Protein AF-A0A7S2A7F2-F1 (afdb_monomer_lite)

InterPro domains:
  IPR001623 DnaJ domain [PF00226] (67-107)
  IPR001623 DnaJ domain [PR00625] (72-87)
  IPR001623 DnaJ domain [PR00625] (90-110)
  IPR001623 DnaJ domain [PS50076] (45-110)
  IPR001623 DnaJ domain [SM00271] (44-110)
  IPR001623 DnaJ domain [cd06257] (45-106)
  IPR036869 Chaperone J-domain superfamily [G3DSA:1.10.287.110] (12-109)
  IPR036869 Chaperone J-domain superfamily [SSF46565] (42-107)

Secondary structure (DSSP, 8-state):
-HHHHHHHHHHHHHHHHHHHHTT-S---S-BTTTBSTTSS-TT--HHHHTT--GGGGGS-HHHHHHHHHHHHHHHHHHH-TTT--S-HHHHHHHHHHHHHHHHHHHHHHT-

Foldseek 3Di:
DCVVVVVVVVVVVVVQVVCVVLPHPQDLDADPVCGGSVVDRDDDPLCVLLVHDPCLVVDDLVSNLVSLVVSLVVQCCDLVLVNDPDDSVVSVVSNVSSVVSSVVVCVVSVD

Radius of gyration: 22.14 Å; chains: 1; bounding box: 34×46×68 Å

Structure (mmCIF, N/CA/C/O backbone):
data_AF-A0A7S2A7F2-F1
#
_entry.id   AF-A0A7S2A7F2-F1
#
loop_
_atom_site.group_PDB
_atom_site.id
_atom_site.type_symbol
_atom_site.label_atom_id
_atom_site.label_alt_id
_atom_site.label_comp_id
_atom_site.label_asym_id
_atom_site.label_entity_id
_atom_site.label_seq_id
_atom_site.pdbx_PDB_ins_code
_atom_site.Cartn_x
_atom_site.Cartn_y
_atom_site.Cartn_z
_atom_site.occupancy
_atom_site.B_iso_or_equiv
_atom_site.auth_seq_id
_atom_site.auth_comp_id
_atom_site.auth_asym_id
_atom_site.auth_atom_id
_atom_site.pdbx_PDB_model_num
ATOM 1 N N . ALA A 1 1 ? 11.112 26.455 -53.329 1.00 58.31 1 ALA A N 1
ATOM 2 C CA . ALA A 1 1 ? 10.632 26.925 -52.006 1.00 58.31 1 ALA A CA 1
ATOM 3 C C . ALA A 1 1 ? 10.495 25.754 -51.018 1.00 58.31 1 ALA A C 1
ATOM 5 O O . ALA A 1 1 ? 9.781 25.842 -50.025 1.00 58.31 1 ALA A O 1
ATOM 6 N N . ASP A 1 2 ? 11.231 24.667 -51.263 1.00 64.25 2 ASP A N 1
ATOM 7 C CA . ASP A 1 2 ? 10.893 23.325 -50.779 1.00 64.25 2 ASP A CA 1
ATOM 8 C C . ASP A 1 2 ? 11.720 22.906 -49.561 1.00 64.25 2 ASP A C 1
ATOM 10 O O . ASP A 1 2 ? 11.291 22.076 -48.761 1.00 64.25 2 ASP A O 1
ATOM 14 N N . ASP A 1 3 ? 12.881 23.532 -49.367 1.00 73.75 3 ASP A N 1
ATOM 15 C CA . ASP A 1 3 ? 13.786 23.188 -48.270 1.00 73.75 3 ASP A CA 1
ATOM 16 C C . ASP A 1 3 ? 13.282 23.690 -46.921 1.00 73.75 3 ASP A C 1
ATOM 18 O O . ASP A 1 3 ? 13.403 22.978 -45.929 1.00 73.75 3 ASP A O 1
ATOM 22 N N . LYS A 1 4 ? 12.617 24.854 -46.880 1.00 78.19 4 LYS A N 1
ATOM 23 C CA . LYS A 1 4 ? 11.958 25.342 -45.657 1.00 78.19 4 LYS A CA 1
ATOM 24 C C . LYS A 1 4 ? 10.840 24.404 -45.198 1.00 78.19 4 LYS A C 1
ATOM 26 O O . LYS A 1 4 ? 10.737 24.139 -44.004 1.00 78.19 4 LYS A O 1
ATOM 31 N N . GLY A 1 5 ? 10.046 23.869 -46.128 1.00 80.00 5 GLY A N 1
ATOM 32 C CA . GLY A 1 5 ? 8.985 22.907 -45.813 1.00 80.00 5 GLY A CA 1
ATOM 33 C C . GLY A 1 5 ? 9.546 21.594 -45.265 1.00 80.00 5 GLY A C 1
ATOM 34 O O . GLY A 1 5 ? 9.091 21.106 -44.230 1.00 80.00 5 GLY A O 1
ATOM 35 N N . LYS A 1 6 ? 10.604 21.070 -45.896 1.00 84.81 6 LYS A N 1
ATOM 36 C CA . LYS A 1 6 ? 11.313 19.868 -45.426 1.00 84.81 6 LYS A CA 1
ATOM 37 C C . LYS A 1 6 ? 11.937 20.069 -44.046 1.00 84.81 6 LYS A C 1
ATOM 39 O O . LYS A 1 6 ? 11.810 19.190 -43.195 1.00 84.81 6 LYS A O 1
ATOM 44 N N . LEU A 1 7 ? 12.575 21.217 -43.806 1.00 83.69 7 LEU A N 1
ATOM 45 C CA . LEU A 1 7 ? 13.159 21.559 -42.505 1.00 83.69 7 LEU A CA 1
ATOM 46 C C . LEU A 1 7 ? 12.093 21.646 -41.416 1.00 83.69 7 LEU A C 1
ATOM 48 O O . LEU A 1 7 ? 12.281 21.097 -40.335 1.00 83.69 7 LEU A O 1
ATOM 52 N N . HIS A 1 8 ? 10.962 22.282 -41.713 1.00 85.12 8 HIS A N 1
ATOM 53 C CA . HIS A 1 8 ? 9.865 22.416 -40.763 1.00 85.12 8 HIS A CA 1
ATOM 54 C C . HIS A 1 8 ? 9.249 21.056 -40.410 1.00 85.12 8 HIS A C 1
ATOM 56 O O . HIS A 1 8 ? 9.033 20.751 -39.239 1.00 85.12 8 HIS A O 1
ATOM 62 N N . HIS A 1 9 ? 9.044 20.194 -41.407 1.00 85.44 9 HIS A N 1
ATOM 63 C CA . HIS A 1 9 ? 8.557 18.833 -41.190 1.00 85.44 9 HIS A CA 1
ATOM 64 C C . HIS A 1 9 ? 9.552 17.988 -40.376 1.00 85.44 9 HIS A C 1
ATOM 66 O O . HIS A 1 9 ? 9.162 17.264 -39.459 1.00 85.44 9 HIS A O 1
ATOM 72 N N . LYS A 1 10 ? 10.855 18.101 -40.672 1.00 90.62 10 LYS A N 1
ATOM 73 C CA . LYS A 1 10 ? 11.921 17.435 -39.908 1.00 90.62 10 LYS A CA 1
ATOM 74 C C . LYS A 1 10 ? 11.907 17.891 -38.448 1.00 90.62 10 LYS A C 1
ATOM 76 O O . LYS A 1 10 ? 11.928 17.039 -37.566 1.00 90.62 10 LYS A O 1
ATOM 81 N N . LEU A 1 11 ? 11.809 19.202 -38.212 1.00 87.88 11 LEU A N 1
ATOM 82 C CA . LEU A 1 11 ? 11.754 19.795 -36.877 1.00 87.88 11 LEU A CA 1
ATOM 83 C C . LEU A 1 11 ? 10.553 19.273 -36.080 1.00 87.88 11 LEU A C 1
ATOM 85 O O . LEU A 1 11 ? 10.724 18.803 -34.956 1.00 87.88 11 LEU A O 1
ATOM 89 N N . GLN A 1 12 ? 9.357 19.271 -36.674 1.00 86.25 12 GLN A N 1
ATOM 90 C CA . GLN A 1 12 ? 8.157 18.734 -36.024 1.00 86.25 12 GLN A CA 1
ATOM 91 C C . GLN A 1 12 ? 8.287 17.241 -35.706 1.00 86.25 12 GLN A C 1
ATOM 93 O O . GLN A 1 12 ? 7.948 16.818 -34.602 1.00 86.25 12 GLN A O 1
ATOM 98 N N . SER A 1 13 ? 8.844 16.448 -36.625 1.00 84.75 13 SER A N 1
ATOM 99 C CA . SER A 1 13 ? 9.090 15.023 -36.387 1.00 84.75 13 SER A CA 1
ATOM 100 C C . SER A 1 13 ? 10.079 14.794 -35.241 1.00 84.75 13 SER A C 1
ATOM 102 O O . SER A 1 13 ? 9.872 13.883 -34.442 1.00 84.75 13 SER A O 1
ATOM 104 N N . THR A 1 14 ? 11.139 15.601 -35.141 1.00 83.69 14 THR A N 1
ATOM 105 C CA . THR A 1 14 ? 12.119 15.495 -34.048 1.00 83.69 14 THR A CA 1
ATOM 106 C C . THR A 1 14 ? 11.549 15.950 -32.710 1.00 83.69 14 THR A C 1
ATOM 108 O O . THR A 1 14 ? 11.789 15.291 -31.703 1.00 83.69 14 THR A O 1
ATOM 111 N N . MET A 1 15 ? 10.743 17.017 -32.691 1.00 82.81 15 MET A N 1
ATOM 112 C CA . MET A 1 15 ? 10.053 17.470 -31.480 1.00 82.81 15 MET A CA 1
ATOM 113 C C . MET A 1 15 ? 9.081 16.404 -30.976 1.00 82.81 15 MET A C 1
ATOM 115 O O . MET A 1 15 ? 9.095 16.080 -29.796 1.00 82.81 15 MET A O 1
ATOM 119 N N . HIS A 1 16 ? 8.311 15.783 -31.873 1.00 76.44 16 HIS A N 1
ATOM 120 C CA . HIS A 1 16 ? 7.421 14.684 -31.512 1.00 76.44 16 HIS A CA 1
ATOM 121 C C . HIS A 1 16 ? 8.190 13.463 -30.985 1.00 76.44 16 HIS A C 1
ATOM 123 O O . HIS A 1 16 ? 7.809 12.885 -29.971 1.00 76.44 16 HIS A O 1
ATOM 129 N N . GLN A 1 17 ? 9.305 13.086 -31.621 1.00 75.12 17 GLN A N 1
ATOM 130 C CA . GLN A 1 17 ? 10.170 12.010 -31.121 1.00 75.12 17 GLN A CA 1
ATOM 131 C C . GLN A 1 17 ? 10.724 12.317 -29.726 1.00 75.12 17 GLN A C 1
ATOM 133 O O . GLN A 1 17 ? 10.758 11.428 -28.877 1.00 75.12 17 GLN A O 1
ATOM 138 N N . GLN A 1 18 ? 11.122 13.564 -29.473 1.00 72.12 18 GLN A N 1
ATOM 139 C CA . GLN A 1 18 ? 11.612 14.003 -28.171 1.00 72.12 18 GLN A CA 1
ATOM 140 C C . GLN A 1 18 ? 10.499 14.023 -27.115 1.00 72.12 18 GLN A C 1
ATOM 142 O O . GLN A 1 18 ? 10.718 13.552 -26.003 1.00 72.12 18 GLN A O 1
ATOM 147 N N . GLU A 1 19 ? 9.300 14.505 -27.451 1.00 67.56 19 GLU A N 1
ATOM 148 C CA . GLU A 1 19 ? 8.125 14.437 -26.576 1.00 67.56 19 GLU A CA 1
ATOM 149 C C . GLU A 1 19 ? 7.795 12.990 -26.213 1.00 67.56 19 GLU A C 1
ATOM 151 O O . GLU A 1 19 ? 7.634 12.682 -25.037 1.00 67.56 19 GLU A O 1
ATOM 156 N N . MET A 1 20 ? 7.764 12.084 -27.192 1.00 62.12 20 MET A N 1
ATOM 157 C CA . MET A 1 20 ? 7.505 10.658 -26.972 1.00 62.12 20 MET A CA 1
ATOM 158 C C . MET A 1 20 ? 8.592 9.997 -26.113 1.00 62.12 20 MET A C 1
ATOM 160 O O . MET A 1 20 ? 8.269 9.210 -25.224 1.00 62.12 20 MET A O 1
ATOM 164 N N . TRP A 1 21 ? 9.866 10.342 -26.329 1.00 64.75 21 TRP A N 1
ATOM 165 C CA . TRP A 1 21 ? 10.983 9.872 -25.500 1.00 64.75 21 TRP A CA 1
ATOM 166 C C . TRP A 1 21 ? 10.890 10.393 -24.056 1.00 64.75 21 TRP A C 1
ATOM 168 O O . TRP A 1 21 ? 11.163 9.652 -23.116 1.00 64.75 21 TRP A O 1
ATOM 178 N N . ASN A 1 22 ? 10.403 11.624 -23.878 1.00 61.78 22 ASN A N 1
ATOM 179 C CA . ASN A 1 22 ? 10.108 12.238 -22.581 1.00 61.78 22 ASN A CA 1
ATOM 180 C C . ASN A 1 22 ? 8.763 11.789 -21.965 1.00 61.78 22 ASN A C 1
ATOM 182 O O . ASN A 1 22 ? 8.342 12.357 -20.958 1.00 61.78 22 ASN A O 1
ATOM 186 N N . GLY A 1 23 ? 8.083 10.785 -22.534 1.00 54.22 23 GLY A N 1
ATOM 187 C CA . GLY A 1 23 ? 6.857 10.201 -21.969 1.00 54.22 23 GLY A CA 1
ATOM 188 C C . GLY A 1 23 ? 5.538 10.627 -22.626 1.00 54.22 23 GLY A C 1
ATOM 189 O O . GLY A 1 23 ? 4.481 10.192 -22.174 1.00 54.22 23 GLY A O 1
ATOM 190 N N . GLY A 1 24 ? 5.579 11.404 -23.708 1.00 63.31 24 GLY A N 1
ATOM 191 C CA . GLY A 1 24 ? 4.412 11.859 -24.468 1.00 63.31 24 GLY A CA 1
ATOM 192 C C . GLY A 1 24 ? 3.627 12.983 -23.782 1.00 63.31 24 GLY A C 1
ATOM 193 O O . GLY A 1 24 ? 4.059 13.562 -22.784 1.00 63.31 24 GLY A O 1
ATOM 194 N N . LYS A 1 25 ? 2.440 13.308 -24.319 1.00 58.72 25 LYS A N 1
ATOM 195 C CA . LYS A 1 25 ? 1.464 14.134 -23.588 1.00 58.72 25 LYS A CA 1
ATOM 196 C C . LYS A 1 25 ? 1.131 13.446 -22.264 1.00 58.72 25 LYS A C 1
ATOM 198 O O . LYS A 1 25 ? 1.102 12.219 -22.208 1.00 58.72 25 LYS A O 1
ATOM 203 N N . LYS A 1 26 ? 0.888 14.244 -21.213 1.00 50.50 26 LYS A N 1
ATOM 204 C CA . LYS A 1 26 ? 0.444 13.776 -19.888 1.00 50.50 26 LYS A CA 1
ATOM 205 C C . LYS A 1 26 ? -0.942 13.146 -19.983 1.00 50.50 26 LYS A C 1
ATOM 207 O O . LYS A 1 26 ? -1.945 13.700 -19.544 1.00 50.50 26 LYS A O 1
ATOM 212 N N . ASP A 1 27 ? -0.970 11.957 -20.543 1.00 52.12 27 ASP A N 1
ATOM 213 C CA . ASP A 1 27 ? -2.134 11.120 -20.619 1.00 52.12 27 ASP A CA 1
ATOM 214 C C . ASP A 1 27 ? -1.956 10.108 -19.493 1.00 52.12 27 ASP A C 1
ATOM 216 O O . ASP A 1 27 ? -0.970 9.376 -19.432 1.00 52.12 27 ASP A O 1
ATOM 220 N N . HIS A 1 28 ? -2.919 10.033 -18.578 1.00 53.88 28 HIS A N 1
ATOM 221 C CA . HIS A 1 28 ? -2.932 9.063 -17.476 1.00 53.88 28 HIS A CA 1
ATOM 222 C C . HIS A 1 28 ? -3.060 7.594 -17.943 1.00 53.88 28 HIS A C 1
ATOM 224 O O . HIS A 1 28 ? -3.383 6.702 -17.155 1.00 53.88 28 HIS A O 1
ATOM 230 N N . ARG A 1 29 ? -2.864 7.333 -19.238 1.00 52.97 29 ARG A N 1
ATOM 231 C CA . ARG A 1 29 ? -2.992 6.029 -19.875 1.00 52.97 29 ARG A CA 1
ATOM 232 C C . ARG A 1 29 ? -1.665 5.288 -19.769 1.00 52.97 29 ARG A C 1
ATOM 234 O O . ARG A 1 29 ? -0.596 5.844 -19.985 1.00 52.97 29 ARG A O 1
ATOM 241 N N . PHE A 1 30 ? -1.762 4.013 -19.420 1.00 53.84 30 PHE A N 1
ATOM 242 C CA . PHE A 1 30 ? -0.626 3.106 -19.360 1.00 53.84 30 PHE A CA 1
ATOM 243 C C . PHE A 1 30 ? 0.039 2.969 -20.739 1.00 53.84 30 PHE A C 1
ATOM 245 O O . PHE A 1 30 ? -0.647 2.683 -21.720 1.00 53.84 30 PHE A O 1
ATOM 252 N N . ASN A 1 31 ? 1.362 3.129 -20.797 1.00 60.47 31 ASN A N 1
ATOM 253 C CA . ASN A 1 31 ? 2.187 2.822 -21.964 1.00 60.47 31 ASN A CA 1
ATOM 254 C C . ASN A 1 31 ? 2.992 1.535 -21.694 1.00 60.47 31 ASN A C 1
ATOM 256 O O . ASN A 1 31 ? 3.606 1.397 -20.637 1.00 60.47 31 ASN A O 1
A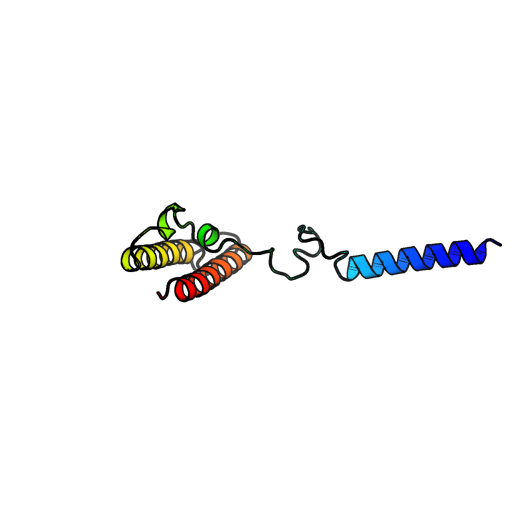TOM 260 N N . GLU A 1 32 ? 3.007 0.585 -22.632 1.00 47.53 32 GLU A N 1
ATOM 261 C CA . GLU A 1 32 ? 3.711 -0.700 -22.471 1.00 47.53 32 GLU A CA 1
ATOM 262 C C . GLU A 1 32 ? 5.242 -0.558 -22.401 1.00 47.53 32 GLU A C 1
ATOM 264 O O . GLU A 1 32 ? 5.905 -1.354 -21.732 1.00 47.53 32 GLU A O 1
ATOM 269 N N . ASN A 1 33 ? 5.805 0.470 -23.039 1.00 49.28 33 ASN A N 1
ATOM 270 C CA . ASN A 1 33 ? 7.246 0.694 -23.155 1.00 49.28 33 ASN A CA 1
ATOM 271 C C . ASN A 1 33 ? 7.810 1.555 -22.015 1.00 49.28 33 ASN A C 1
ATOM 273 O O . ASN A 1 33 ? 8.955 1.355 -21.613 1.00 49.28 33 ASN A O 1
ATOM 277 N N . THR A 1 34 ? 7.031 2.508 -21.497 1.00 52.84 34 THR A N 1
ATOM 278 C CA . THR A 1 34 ? 7.475 3.480 -20.475 1.00 52.84 34 THR A CA 1
ATOM 279 C C . THR A 1 34 ? 6.728 3.357 -19.143 1.00 52.84 34 THR A C 1
ATOM 281 O O . THR A 1 34 ? 7.147 3.942 -18.146 1.00 52.84 34 THR A O 1
ATOM 284 N N . GLY A 1 35 ? 5.666 2.549 -19.071 1.00 58.00 35 GLY A N 1
ATOM 285 C CA . GLY A 1 35 ? 4.816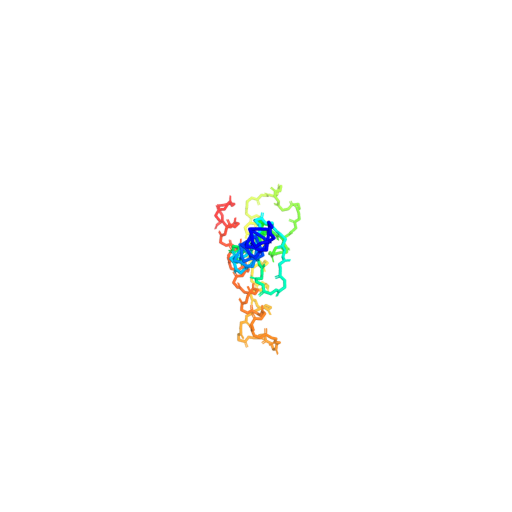 2.424 -17.888 1.00 58.00 35 GLY A CA 1
ATOM 286 C C . GLY A 1 35 ? 3.853 3.604 -17.728 1.00 58.00 35 GLY A C 1
ATOM 287 O O . GLY A 1 35 ? 3.392 4.191 -18.702 1.00 58.00 35 GLY A O 1
ATOM 288 N N . TYR A 1 36 ? 3.504 3.937 -16.483 1.00 59.12 36 TYR A N 1
ATOM 289 C CA . TYR A 1 36 ? 2.838 5.210 -16.189 1.00 59.12 36 TYR A CA 1
ATOM 290 C C . TYR A 1 36 ? 3.903 6.322 -16.161 1.00 59.12 36 TYR A C 1
ATOM 292 O O . TYR A 1 36 ? 4.942 6.088 -15.543 1.00 59.12 36 TYR A O 1
ATOM 300 N N . PRO A 1 37 ? 3.664 7.508 -16.757 1.00 50.84 37 PRO A N 1
ATOM 301 C CA . PRO A 1 37 ? 4.651 8.595 -16.835 1.00 50.84 37 PRO A CA 1
ATOM 302 C C . PRO A 1 37 ? 5.236 9.020 -15.477 1.00 50.84 37 PRO A C 1
ATOM 304 O O . PRO A 1 37 ? 6.425 9.297 -15.380 1.00 50.84 37 PRO A O 1
ATOM 307 N N . ASP A 1 38 ? 4.432 8.978 -14.410 1.00 53.59 38 ASP A N 1
ATOM 308 C CA . ASP A 1 38 ? 4.858 9.305 -13.038 1.00 53.59 38 ASP A CA 1
ATOM 309 C C . ASP A 1 38 ? 5.356 8.075 -12.247 1.00 53.59 38 ASP A C 1
ATOM 311 O O . ASP A 1 38 ? 5.516 8.114 -11.027 1.00 53.59 38 ASP A O 1
ATOM 315 N N . GLY A 1 39 ? 5.517 6.918 -12.899 1.00 52.47 39 GLY A N 1
ATOM 316 C CA . GLY A 1 39 ? 5.831 5.634 -12.258 1.00 52.47 39 GLY A CA 1
ATOM 317 C C . GLY A 1 39 ? 4.704 5.057 -11.384 1.00 52.47 39 GLY A C 1
ATOM 318 O O . GLY A 1 39 ? 4.758 3.879 -11.014 1.00 52.47 39 GLY A O 1
ATOM 319 N N . MET A 1 40 ? 3.660 5.840 -11.091 1.00 53.19 40 MET A N 1
ATOM 320 C CA . MET A 1 40 ? 2.525 5.475 -10.248 1.00 53.19 40 MET A CA 1
ATOM 321 C C . MET A 1 40 ? 1.203 5.732 -10.993 1.00 53.19 40 MET A C 1
ATOM 323 O O . MET A 1 40 ? 0.998 6.829 -11.508 1.00 53.19 40 MET A O 1
ATOM 327 N N . PRO A 1 41 ? 0.297 4.742 -11.102 1.00 54.16 41 PRO A N 1
ATOM 328 C CA . PRO A 1 41 ? -1.008 4.968 -11.713 1.00 54.16 41 PRO A CA 1
ATOM 329 C C . PRO A 1 41 ? -1.834 5.996 -10.922 1.00 54.16 41 PRO A C 1
ATOM 331 O O . PRO A 1 41 ? -1.686 6.070 -9.698 1.00 54.16 41 PRO A O 1
ATOM 334 N N . PRO A 1 42 ? -2.734 6.737 -11.593 1.00 54.84 42 PRO A N 1
ATOM 335 C CA . PRO A 1 42 ? -3.537 7.786 -10.973 1.00 54.84 42 PRO A CA 1
ATOM 336 C C . PRO A 1 42 ? -4.390 7.177 -9.860 1.00 54.84 42 PRO A C 1
ATOM 338 O O . PRO A 1 42 ? -5.130 6.232 -10.120 1.00 54.84 42 PRO A O 1
ATOM 341 N N . GLN A 1 43 ? -4.223 7.689 -8.635 1.00 62.28 43 GLN A N 1
ATOM 342 C CA . GLN A 1 43 ? -5.002 7.365 -7.431 1.00 62.28 43 GLN A CA 1
ATOM 343 C C . GLN A 1 43 ? -5.407 5.888 -7.340 1.00 62.28 43 GLN A C 1
ATOM 345 O O . GLN A 1 43 ? -6.547 5.500 -7.598 1.00 62.28 43 GLN A O 1
ATOM 350 N N . ARG A 1 44 ? -4.454 5.028 -6.966 1.00 65.31 44 ARG A N 1
ATOM 351 C CA . ARG A 1 44 ? -4.806 3.649 -6.631 1.00 65.31 44 ARG A CA 1
ATOM 352 C C . ARG A 1 44 ? -5.761 3.648 -5.446 1.00 65.31 44 ARG A C 1
ATOM 354 O O . ARG A 1 44 ? -5.453 4.180 -4.388 1.00 65.31 44 ARG A O 1
ATOM 361 N N . ASP A 1 45 ? -6.886 2.979 -5.626 1.00 83.75 45 ASP A N 1
ATOM 362 C CA . ASP A 1 45 ? -7.808 2.672 -4.545 1.00 83.75 45 ASP A CA 1
ATOM 363 C C . ASP A 1 45 ? -7.116 1.712 -3.556 1.00 83.75 45 ASP A C 1
ATOM 365 O O . ASP A 1 45 ? -6.996 0.502 -3.791 1.00 83.75 45 ASP A O 1
ATOM 369 N N . HIS A 1 46 ? -6.576 2.275 -2.471 1.00 87.88 46 HIS A N 1
ATOM 370 C CA . HIS A 1 46 ? -5.841 1.537 -1.443 1.00 87.88 46 HIS A CA 1
ATOM 371 C C . HIS A 1 46 ? -6.721 0.479 -0.765 1.00 87.88 46 HIS A C 1
ATOM 373 O O . HIS A 1 46 ? -6.219 -0.587 -0.391 1.00 87.88 46 HIS A O 1
ATOM 379 N N . ALA A 1 47 ? -8.035 0.718 -0.680 1.00 88.19 47 ALA A N 1
ATOM 380 C CA . ALA A 1 47 ? -8.980 -0.245 -0.134 1.00 88.19 47 ALA A CA 1
ATOM 381 C C . ALA A 1 47 ? -9.100 -1.463 -1.059 1.00 88.19 47 ALA A C 1
ATOM 383 O O . ALA A 1 47 ? -9.015 -2.602 -0.589 1.00 88.19 47 ALA A O 1
ATOM 384 N N . LYS A 1 48 ? -9.149 -1.253 -2.382 1.00 88.62 48 LYS A N 1
ATOM 385 C CA . LYS A 1 48 ? -9.072 -2.346 -3.369 1.00 88.62 48 LYS A CA 1
ATOM 386 C C . LYS A 1 48 ? -7.746 -3.107 -3.312 1.00 88.62 48 LYS A C 1
ATOM 388 O O . LYS A 1 48 ? -7.755 -4.333 -3.432 1.0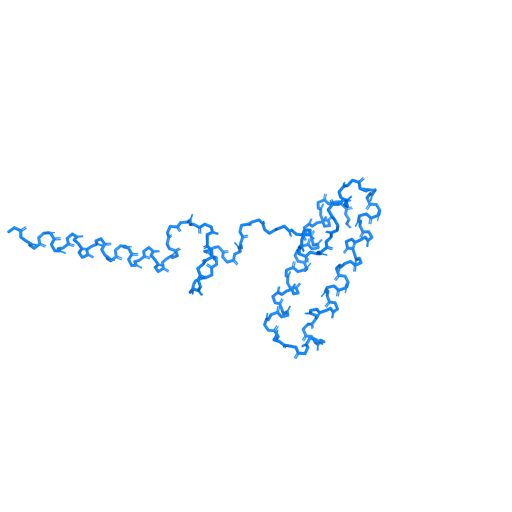0 88.62 48 LYS A O 1
ATOM 393 N N . ILE A 1 49 ? -6.606 -2.433 -3.111 1.00 89.38 49 ILE A N 1
ATOM 394 C CA . ILE A 1 49 ? -5.299 -3.112 -2.955 1.00 89.38 49 ILE A CA 1
ATOM 395 C C . ILE A 1 49 ? -5.327 -4.068 -1.762 1.00 89.38 49 ILE A C 1
ATOM 397 O O . ILE A 1 49 ? -4.868 -5.210 -1.876 1.00 89.38 49 ILE A O 1
ATOM 401 N N . LEU A 1 50 ? -5.872 -3.602 -0.638 1.00 91.94 50 LEU A N 1
ATOM 402 C CA . LEU A 1 50 ? -6.017 -4.386 0.584 1.00 91.94 50 LEU A CA 1
ATOM 403 C C . LEU A 1 50 ? -7.209 -5.345 0.556 1.00 91.94 50 LEU A C 1
ATOM 405 O O . LEU A 1 50 ? -7.407 -6.070 1.526 1.00 91.94 50 LEU A O 1
ATOM 409 N N . GLN A 1 51 ? -7.958 -5.400 -0.550 1.00 91.44 51 GLN A N 1
ATOM 410 C CA . GLN A 1 51 ? -9.136 -6.257 -0.708 1.00 91.44 51 GLN A CA 1
ATOM 411 C C . GLN A 1 51 ? -10.136 -6.049 0.440 1.00 91.44 51 GLN A C 1
ATOM 413 O O . GLN A 1 51 ? -10.693 -7.006 0.981 1.00 91.44 51 GLN A O 1
ATOM 418 N N . LEU A 1 52 ? -10.305 -4.791 0.857 1.00 90.69 52 LEU A N 1
ATOM 419 C CA . LEU A 1 52 ? -11.235 -4.423 1.914 1.00 90.69 52 LEU A CA 1
ATOM 420 C C . LEU A 1 52 ? -12.675 -4.413 1.377 1.00 90.69 52 LEU A C 1
ATOM 422 O O . LEU A 1 52 ? -12.888 -4.095 0.204 1.00 90.69 52 LEU A O 1
ATOM 426 N N . PRO A 1 53 ? -13.663 -4.763 2.217 1.00 89.06 53 PRO A N 1
ATOM 427 C CA . PRO A 1 53 ? -15.073 -4.613 1.874 1.00 89.06 53 PRO A CA 1
ATOM 428 C C . PRO A 1 53 ? -15.451 -3.149 1.617 1.00 89.06 53 PRO A C 1
ATOM 430 O O . PRO A 1 53 ? -14.903 -2.248 2.251 1.00 89.06 53 PRO A O 1
ATOM 433 N N . ILE A 1 54 ? -16.410 -2.921 0.717 1.00 80.75 54 ILE A N 1
ATOM 434 C CA . ILE A 1 54 ? -16.896 -1.575 0.362 1.00 80.75 54 ILE A CA 1
ATOM 435 C C . ILE A 1 54 ? -17.663 -0.948 1.538 1.00 80.75 54 ILE A C 1
ATOM 437 O O . ILE A 1 54 ? -17.526 0.237 1.810 1.00 80.75 54 ILE A O 1
ATOM 441 N N . ASP A 1 55 ? -18.409 -1.758 2.290 1.00 86.38 55 ASP A N 1
ATOM 442 C CA . ASP A 1 55 ? -19.213 -1.340 3.445 1.00 86.38 55 ASP A CA 1
ATOM 443 C C . ASP A 1 55 ? -18.373 -1.029 4.695 1.00 86.38 55 ASP A C 1
ATOM 445 O O . ASP A 1 55 ? -18.908 -0.689 5.752 1.00 86.38 55 ASP A O 1
ATOM 449 N N . LEU A 1 56 ? -17.045 -1.172 4.617 1.00 85.81 56 LEU A N 1
ATOM 450 C CA . LEU A 1 56 ? -16.184 -1.017 5.780 1.00 85.81 56 LEU A CA 1
ATOM 451 C C . LEU A 1 56 ? -16.147 0.435 6.266 1.00 85.81 56 LEU A C 1
ATOM 453 O O . LEU A 1 56 ? -15.996 0.642 7.465 1.00 85.81 56 LEU A O 1
ATOM 457 N N . GLU A 1 57 ? -16.340 1.421 5.385 1.00 81.31 57 GLU A N 1
ATOM 458 C CA . GLU A 1 57 ? -16.355 2.856 5.712 1.00 81.31 57 GLU A CA 1
ATOM 459 C C . GLU A 1 57 ? -17.488 3.276 6.655 1.00 81.31 57 GLU A C 1
ATOM 461 O O . GLU A 1 57 ? -17.348 4.262 7.372 1.00 81.31 57 GLU A O 1
ATOM 466 N N . GLU A 1 58 ? -18.565 2.505 6.752 1.00 85.88 58 GLU A N 1
ATOM 467 C CA . GLU A 1 58 ? -19.695 2.814 7.640 1.00 85.88 58 GLU A CA 1
ATOM 468 C C . GLU A 1 58 ? -19.554 2.150 9.019 1.00 85.88 58 GLU A C 1
ATOM 470 O O . GLU A 1 58 ? -20.303 2.436 9.952 1.00 85.88 58 GLU A O 1
ATOM 475 N N . ARG A 1 59 ? -18.572 1.254 9.185 1.00 89.88 59 ARG A N 1
ATOM 476 C CA . ARG A 1 59 ? -18.361 0.503 10.430 1.00 89.88 59 ARG A CA 1
ATOM 477 C C . ARG A 1 59 ? -17.680 1.343 11.515 1.00 89.88 59 ARG A C 1
ATOM 479 O O . ARG A 1 59 ? -17.0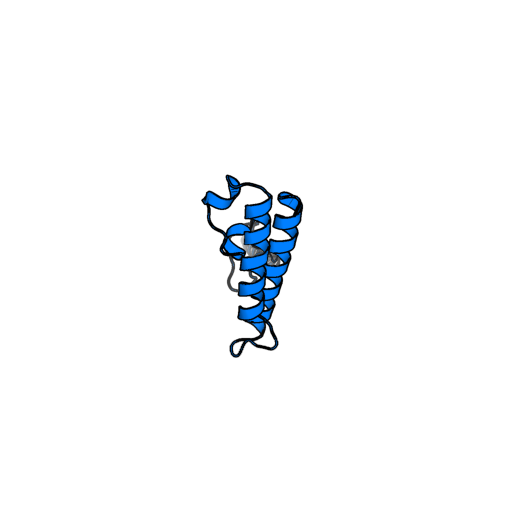31 2.360 11.262 1.00 89.88 59 ARG A O 1
ATOM 486 N N . GLU A 1 60 ? -17.761 0.861 12.751 1.00 94.00 60 GLU A N 1
ATOM 487 C CA . GLU A 1 60 ? -17.036 1.444 13.879 1.00 94.00 60 GLU A CA 1
ATOM 488 C C . GLU A 1 60 ? -15.510 1.379 13.659 1.00 94.00 60 GLU A C 1
ATOM 490 O O . GLU A 1 60 ? -14.983 0.420 13.081 1.00 94.00 60 GLU A O 1
ATOM 495 N N . LYS A 1 61 ? -14.779 2.385 14.157 1.00 92.44 61 LYS A N 1
ATOM 496 C CA . LYS A 1 61 ? -13.317 2.505 14.018 1.00 92.44 61 LYS A CA 1
ATOM 497 C C . LYS A 1 61 ? -12.575 1.228 14.427 1.00 92.44 61 LYS A C 1
ATOM 499 O O . LYS A 1 61 ? -11.714 0.751 13.691 1.00 92.44 61 LYS A O 1
ATOM 504 N N . ASN A 1 62 ? -12.941 0.639 15.564 1.00 92.62 62 ASN A N 1
ATOM 505 C CA . ASN A 1 62 ? -12.307 -0.580 16.072 1.00 92.62 62 ASN A CA 1
ATOM 506 C C . ASN A 1 62 ? -12.426 -1.749 15.081 1.00 92.62 62 ASN A C 1
ATOM 508 O O . ASN A 1 62 ? -11.448 -2.455 14.813 1.00 92.62 62 ASN A O 1
ATOM 512 N N . VAL A 1 63 ? -13.606 -1.909 14.477 1.00 93.69 63 VAL A N 1
ATOM 513 C CA . VAL A 1 63 ? -13.887 -2.947 13.477 1.00 93.69 63 VAL A CA 1
ATOM 514 C C . VAL A 1 63 ? -13.086 -2.693 12.198 1.00 93.69 63 VAL A C 1
ATOM 516 O O . VAL A 1 63 ? -12.432 -3.613 11.698 1.00 93.69 63 VAL A O 1
ATOM 519 N N . LYS A 1 64 ? -13.057 -1.448 11.705 1.00 93.56 64 LYS A N 1
ATOM 520 C CA . LYS A 1 64 ? -12.262 -1.040 10.531 1.00 93.56 64 LYS A CA 1
ATOM 521 C C . LYS A 1 64 ? -10.778 -1.349 10.706 1.00 93.56 64 LYS A C 1
ATOM 523 O O . LYS A 1 64 ? -10.181 -2.028 9.868 1.00 93.56 64 LYS A O 1
ATOM 528 N N . CYS A 1 65 ? -10.188 -0.925 11.825 1.00 94.25 65 CYS A N 1
ATOM 529 C CA . CYS A 1 65 ? -8.774 -1.156 12.113 1.00 94.25 65 CYS A CA 1
ATOM 530 C C . CYS A 1 65 ? -8.450 -2.653 12.252 1.00 94.25 65 CYS A C 1
ATOM 532 O O . CYS A 1 65 ? -7.397 -3.114 11.796 1.00 94.25 65 CYS A O 1
ATOM 534 N N . ALA A 1 66 ? -9.349 -3.444 12.848 1.00 94.94 66 ALA A N 1
ATOM 535 C CA . ALA A 1 66 ? -9.185 -4.893 12.943 1.00 94.94 66 ALA A CA 1
ATOM 536 C C . ALA A 1 66 ? -9.175 -5.557 11.555 1.00 94.94 66 ALA A C 1
ATOM 538 O O . ALA A 1 66 ? -8.301 -6.386 11.272 1.00 94.94 66 ALA A O 1
ATOM 539 N N . TRP A 1 67 ? -10.089 -5.157 10.667 1.00 95.12 67 TRP A N 1
ATOM 540 C CA . TRP A 1 67 ? -10.141 -5.633 9.283 1.00 95.12 67 TRP A CA 1
ATOM 541 C C . TRP A 1 67 ? -8.909 -5.237 8.476 1.00 95.12 67 TRP A C 1
ATOM 543 O O . TRP A 1 67 ? -8.313 -6.102 7.829 1.00 95.12 67 TRP A O 1
ATOM 553 N N . LEU A 1 68 ? -8.472 -3.980 8.586 1.00 95.12 68 LEU A N 1
ATOM 554 C CA . LEU A 1 68 ? -7.248 -3.481 7.961 1.00 95.12 68 LEU A CA 1
ATOM 555 C C . LEU A 1 68 ? -6.041 -4.356 8.331 1.00 95.12 68 LEU A C 1
ATOM 557 O O . LEU A 1 68 ? -5.336 -4.873 7.461 1.00 95.12 68 LEU A O 1
ATOM 561 N N . ARG A 1 69 ? -5.837 -4.598 9.633 1.00 95.12 69 ARG A N 1
ATOM 562 C CA . ARG A 1 69 ? -4.738 -5.440 10.143 1.00 95.12 69 ARG A CA 1
ATOM 563 C C . ARG A 1 69 ? -4.862 -6.889 9.678 1.00 95.12 69 ARG A C 1
ATOM 565 O O . ARG A 1 69 ? -3.845 -7.521 9.380 1.00 95.12 69 ARG A O 1
ATOM 572 N N . LYS A 1 70 ? -6.082 -7.429 9.630 1.00 95.81 70 LYS A N 1
ATOM 573 C CA . LYS A 1 70 ? -6.353 -8.803 9.185 1.00 95.81 70 LYS A CA 1
ATOM 574 C C . LYS A 1 70 ? -6.004 -8.982 7.709 1.00 95.81 70 LYS A C 1
ATOM 576 O O . LYS A 1 70 ? -5.228 -9.883 7.389 1.00 95.81 70 LYS A O 1
ATOM 581 N N . GLN A 1 71 ? -6.509 -8.117 6.831 1.00 96.19 71 GLN A N 1
ATOM 582 C CA . GLN A 1 71 ? -6.234 -8.206 5.395 1.00 96.19 71 GLN A CA 1
ATOM 583 C C . GLN A 1 71 ? -4.763 -7.966 5.070 1.00 96.19 71 GLN A C 1
ATOM 585 O O . GLN A 1 71 ? -4.164 -8.737 4.319 1.00 96.19 71 GLN A O 1
ATOM 590 N N . PHE A 1 72 ? -4.140 -6.980 5.719 1.00 96.38 72 PHE A N 1
ATOM 591 C CA . PHE A 1 72 ? -2.708 -6.737 5.576 1.00 96.38 72 PHE A CA 1
ATOM 592 C C . PHE A 1 72 ? -1.880 -7.996 5.879 1.00 96.38 72 PHE A C 1
ATOM 594 O O . PHE A 1 72 ? -1.049 -8.404 5.066 1.00 96.38 72 PHE A O 1
ATOM 601 N N . LYS A 1 73 ? -2.148 -8.675 7.004 1.00 96.12 73 LYS A N 1
ATOM 602 C CA . LYS A 1 73 ? -1.456 -9.924 7.372 1.00 96.12 73 LYS A CA 1
ATOM 603 C C . LYS A 1 73 ? -1.633 -11.025 6.321 1.00 96.12 73 LYS A C 1
ATOM 605 O O . LYS A 1 73 ? -0.667 -11.724 6.006 1.00 96.12 73 LYS A O 1
ATOM 610 N N . LEU A 1 74 ? -2.841 -11.185 5.775 1.00 95.94 74 LEU A N 1
ATOM 611 C CA . LEU A 1 74 ? -3.129 -12.186 4.742 1.00 95.94 74 LEU A CA 1
ATOM 612 C C . LEU A 1 74 ? -2.340 -11.912 3.456 1.00 95.94 74 LEU A C 1
ATOM 614 O O . LEU A 1 74 ? -1.692 -12.815 2.919 1.00 95.94 74 LEU A O 1
ATOM 618 N N . LEU A 1 75 ? -2.346 -10.664 2.989 1.00 94.75 75 LEU A N 1
ATOM 619 C CA . LEU A 1 75 ? -1.674 -10.268 1.753 1.00 94.75 75 LEU A CA 1
ATOM 620 C C . LEU A 1 75 ? -0.151 -10.281 1.887 1.00 94.75 75 LEU A C 1
ATOM 622 O O . LEU A 1 75 ? 0.528 -10.762 0.979 1.00 94.75 75 LEU A O 1
ATOM 626 N N . VAL A 1 76 ? 0.389 -9.854 3.031 1.00 94.56 76 VAL A N 1
ATOM 627 C CA . VAL A 1 76 ? 1.818 -9.989 3.341 1.00 94.56 76 VAL A CA 1
ATOM 628 C C . VAL A 1 76 ? 2.231 -11.450 3.293 1.00 94.56 76 VAL A C 1
ATOM 630 O O . VAL A 1 76 ? 3.190 -11.774 2.604 1.00 94.56 76 VAL A O 1
ATOM 633 N N . LYS A 1 77 ? 1.495 -12.358 3.943 1.00 93.75 77 LYS A N 1
ATOM 634 C CA . LYS A 1 77 ? 1.811 -13.795 3.906 1.00 93.75 77 LYS A CA 1
ATOM 635 C C . LYS A 1 77 ? 1.770 -14.353 2.479 1.00 93.75 77 LYS A C 1
ATOM 637 O O . LYS A 1 77 ? 2.599 -15.195 2.140 1.00 93.75 77 LYS A O 1
ATOM 642 N N . LYS A 1 78 ? 0.832 -13.879 1.651 1.00 91.19 78 LYS A N 1
ATOM 643 C CA . LYS A 1 78 ? 0.666 -1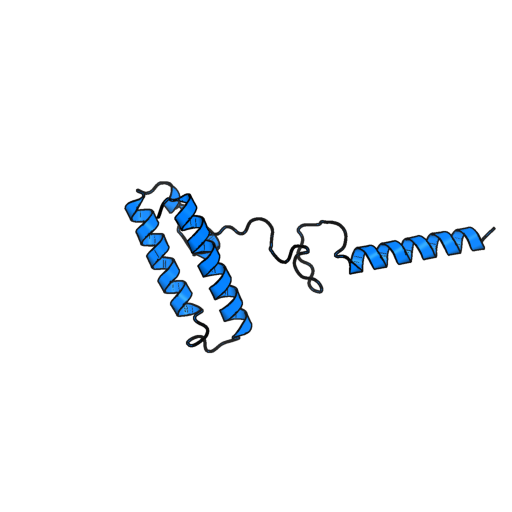4.303 0.253 1.00 91.19 78 LYS A CA 1
ATOM 644 C C . LYS A 1 78 ? 1.792 -13.816 -0.658 1.00 91.19 78 LYS A C 1
ATOM 646 O O . LYS A 1 78 ? 2.224 -14.577 -1.515 1.00 91.19 78 LYS A O 1
ATOM 651 N N . TYR A 1 79 ? 2.248 -12.577 -0.493 1.00 90.38 79 TYR A N 1
ATOM 652 C CA . TYR A 1 79 ? 3.244 -11.945 -1.369 1.00 90.38 79 TYR A CA 1
ATOM 653 C C . TYR A 1 79 ? 4.624 -11.781 -0.723 1.00 90.38 79 TYR A C 1
ATOM 655 O O . TYR A 1 79 ? 5.474 -11.088 -1.276 1.00 90.38 79 TYR A O 1
ATOM 663 N N . HIS A 1 80 ? 4.868 -12.415 0.428 1.00 89.81 80 HIS A N 1
ATOM 664 C CA . HIS A 1 80 ? 6.149 -12.327 1.118 1.00 89.81 80 HIS A CA 1
ATOM 665 C C . HIS A 1 80 ? 7.279 -12.820 0.197 1.00 89.81 80 HIS A C 1
ATOM 667 O O . HIS A 1 80 ? 7.177 -13.941 -0.313 1.00 89.81 80 HIS A O 1
ATOM 673 N N . PRO A 1 81 ? 8.363 -12.044 -0.001 1.00 84.75 81 PRO A N 1
ATOM 674 C CA . PRO A 1 81 ? 9.411 -12.377 -0.969 1.00 84.75 81 PRO A CA 1
ATOM 675 C C . PRO A 1 81 ? 10.092 -13.723 -0.682 1.00 84.75 81 PRO A C 1
ATOM 677 O O . PRO A 1 81 ? 10.475 -14.416 -1.617 1.00 84.75 81 PRO A O 1
ATOM 680 N N . ASP A 1 82 ? 10.184 -14.106 0.595 1.00 87.81 82 ASP A N 1
ATOM 681 C CA . ASP A 1 82 ? 10.735 -15.398 1.033 1.00 87.81 82 ASP A CA 1
ATOM 682 C C . ASP A 1 82 ? 9.811 -16.595 0.724 1.00 87.81 82 ASP A C 1
ATOM 684 O O . ASP A 1 82 ? 10.260 -17.649 0.290 1.00 87.81 82 ASP A O 1
ATOM 688 N N . LYS A 1 83 ? 8.491 -16.436 0.898 1.00 86.81 83 LYS A N 1
ATOM 689 C CA . LYS A 1 83 ? 7.528 -17.552 0.807 1.00 86.81 83 LYS A CA 1
ATOM 690 C C . LYS A 1 83 ? 6.902 -17.699 -0.577 1.00 86.81 83 LYS A C 1
ATOM 692 O O . LYS A 1 83 ? 6.303 -18.733 -0.882 1.00 86.81 83 LYS A O 1
ATOM 697 N N . TYR A 1 84 ? 6.986 -16.666 -1.411 1.00 87.38 84 TYR A N 1
ATOM 698 C CA . TYR A 1 84 ? 6.357 -16.660 -2.722 1.00 87.38 84 TYR A CA 1
ATOM 699 C C . TYR A 1 84 ? 7.178 -17.458 -3.737 1.00 87.38 84 TYR A C 1
ATOM 701 O O . TYR A 1 84 ? 8.250 -17.039 -4.165 1.00 87.38 84 TYR A O 1
ATOM 709 N N . LYS A 1 85 ? 6.632 -18.596 -4.176 1.00 83.75 85 LYS A N 1
ATOM 710 C CA . LYS A 1 85 ? 7.289 -19.513 -5.124 1.00 83.75 85 LYS A CA 1
ATOM 711 C C . LYS A 1 85 ? 7.233 -19.063 -6.595 1.00 83.75 85 LYS A C 1
ATOM 713 O O . LYS A 1 85 ? 7.824 -19.711 -7.448 1.00 83.75 85 LYS A O 1
ATOM 718 N N . GLY A 1 86 ? 6.491 -17.998 -6.908 1.00 83.00 86 GLY A N 1
ATOM 719 C CA . GLY A 1 86 ? 6.331 -17.488 -8.273 1.00 83.00 86 GLY A CA 1
ATOM 720 C C . GLY A 1 86 ? 7.354 -16.410 -8.648 1.00 83.00 86 GLY A C 1
ATOM 721 O O . GLY A 1 86 ? 8.460 -16.338 -8.118 1.00 83.00 86 GLY A O 1
ATOM 722 N N . ASN A 1 87 ? 6.963 -15.508 -9.551 1.00 84.38 87 ASN A N 1
ATOM 723 C CA . ASN A 1 87 ? 7.803 -14.382 -9.958 1.00 84.38 87 ASN A CA 1
ATOM 724 C C . ASN A 1 87 ? 8.108 -13.432 -8.776 1.00 84.38 87 ASN A C 1
ATOM 726 O O . ASN A 1 87 ? 7.247 -12.660 -8.339 1.00 84.38 87 ASN A O 1
ATOM 730 N N . LYS A 1 88 ? 9.365 -13.442 -8.314 1.00 81.44 88 LYS A N 1
ATOM 731 C CA . LYS A 1 88 ? 9.861 -12.618 -7.198 1.00 81.44 88 LYS A CA 1
ATOM 732 C C . LYS A 1 88 ? 9.680 -11.113 -7.426 1.00 81.44 88 LYS A C 1
ATOM 734 O O . LYS A 1 88 ? 9.334 -10.395 -6.489 1.00 81.44 88 LYS A O 1
ATOM 739 N N . LYS A 1 89 ? 9.827 -10.626 -8.668 1.00 82.38 89 LYS A N 1
ATOM 740 C CA . LYS A 1 89 ? 9.600 -9.205 -9.003 1.00 82.38 89 LYS A CA 1
ATOM 741 C C . LYS A 1 89 ? 8.136 -8.813 -8.783 1.00 82.38 89 LYS A C 1
ATOM 743 O O . LYS A 1 89 ? 7.853 -7.759 -8.218 1.00 82.38 89 LYS A O 1
ATOM 748 N N . ARG A 1 90 ? 7.196 -9.687 -9.168 1.00 79.00 90 ARG A N 1
ATOM 749 C CA . ARG A 1 90 ? 5.755 -9.469 -8.946 1.00 79.00 90 ARG A CA 1
ATOM 750 C C . ARG A 1 90 ? 5.413 -9.459 -7.456 1.00 79.00 90 ARG A C 1
ATOM 752 O O . ARG A 1 90 ? 4.633 -8.606 -7.038 1.00 79.00 90 ARG A O 1
ATOM 759 N N . ALA A 1 91 ? 5.990 -10.378 -6.682 1.00 79.62 91 ALA A N 1
ATOM 760 C CA . ALA A 1 91 ? 5.795 -10.447 -5.235 1.00 79.62 91 ALA A CA 1
ATOM 761 C C . ALA A 1 91 ? 6.293 -9.186 -4.533 1.00 79.62 91 ALA A C 1
ATOM 763 O O . ALA A 1 91 ? 5.525 -8.561 -3.814 1.00 79.62 91 ALA A O 1
ATOM 764 N N . SER A 1 92 ? 7.525 -8.758 -4.826 1.00 80.88 92 SER A N 1
ATOM 765 C CA . SER A 1 92 ? 8.109 -7.536 -4.261 1.00 80.88 92 SER A CA 1
ATOM 766 C C . SER A 1 92 ? 7.259 -6.297 -4.565 1.00 80.88 92 SER A C 1
ATOM 768 O O . SER A 1 92 ? 6.916 -5.539 -3.659 1.00 80.88 92 SER A O 1
ATOM 770 N N . ARG A 1 93 ? 6.802 -6.145 -5.819 1.00 85.94 93 ARG A N 1
ATOM 771 C CA . ARG A 1 93 ? 5.892 -5.054 -6.199 1.00 85.94 93 ARG A CA 1
ATOM 772 C C . ARG A 1 93 ? 4.589 -5.094 -5.399 1.00 85.94 93 ARG A C 1
ATOM 774 O O . ARG A 1 93 ? 4.208 -4.089 -4.814 1.00 85.94 93 ARG A O 1
ATOM 781 N N . LYS A 1 94 ? 3.922 -6.251 -5.337 1.00 86.12 94 LYS A N 1
ATOM 782 C CA . LYS A 1 94 ? 2.662 -6.411 -4.589 1.00 86.12 94 LYS A CA 1
ATOM 783 C C . LYS A 1 94 ? 2.841 -6.197 -3.089 1.00 86.12 94 LYS A C 1
ATOM 785 O O . LYS A 1 94 ? 1.976 -5.609 -2.455 1.00 86.12 94 LYS A O 1
ATOM 790 N N . PHE A 1 95 ? 3.959 -6.641 -2.531 1.00 88.50 95 PHE A N 1
ATOM 791 C CA . PHE A 1 95 ? 4.296 -6.434 -1.131 1.00 88.50 95 PHE A CA 1
ATOM 792 C C . PHE A 1 95 ? 4.452 -4.943 -0.808 1.00 88.50 95 PHE A C 1
ATOM 794 O O . PHE A 1 95 ? 3.877 -4.474 0.172 1.00 88.50 95 PHE A O 1
ATOM 801 N N . LYS A 1 96 ? 5.160 -4.190 -1.662 1.00 88.94 96 LYS A N 1
ATOM 8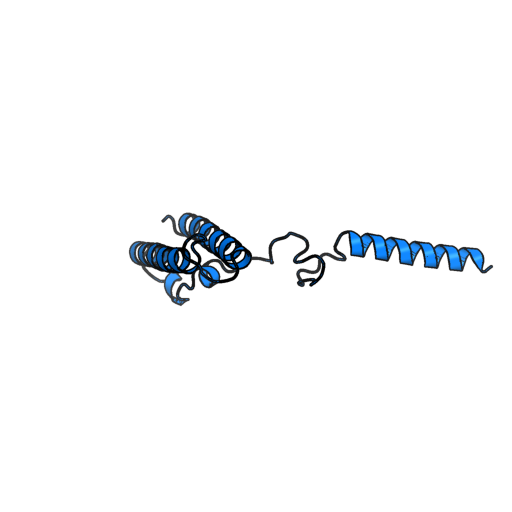02 C CA . LYS A 1 96 ? 5.294 -2.733 -1.527 1.00 88.94 96 LYS A CA 1
ATOM 803 C C . LYS A 1 96 ? 3.930 -2.036 -1.589 1.00 88.94 96 LYS A C 1
ATOM 805 O O . LYS A 1 96 ? 3.625 -1.257 -0.698 1.00 88.94 96 LYS A O 1
ATOM 810 N N . GLU A 1 97 ? 3.097 -2.397 -2.569 1.00 89.06 97 GLU A N 1
ATOM 811 C CA . GLU A 1 97 ? 1.731 -1.862 -2.727 1.00 89.06 97 GLU A CA 1
ATOM 812 C C . GLU A 1 97 ? 0.869 -2.086 -1.476 1.00 89.06 97 GLU A C 1
ATOM 814 O O . GLU A 1 97 ? 0.179 -1.184 -1.016 1.00 89.06 97 GLU A O 1
ATOM 819 N N . VAL A 1 98 ? 0.918 -3.293 -0.908 1.00 93.31 98 VAL A N 1
ATOM 820 C CA . VAL A 1 98 ? 0.155 -3.659 0.295 1.00 93.31 98 VAL A CA 1
ATOM 821 C C . VAL A 1 98 ? 0.648 -2.899 1.527 1.00 93.31 98 VAL A C 1
ATOM 823 O O . VAL A 1 98 ? -0.161 -2.515 2.371 1.00 93.31 98 VAL A O 1
ATOM 826 N N . LYS A 1 99 ? 1.963 -2.681 1.643 1.00 93.50 99 LYS A N 1
ATOM 827 C CA . LYS A 1 99 ? 2.559 -1.921 2.747 1.00 93.50 99 LYS A CA 1
ATOM 828 C C . LYS A 1 99 ? 2.140 -0.454 2.704 1.00 93.50 99 LYS A C 1
ATOM 830 O O . LYS A 1 99 ? 1.633 0.052 3.699 1.00 93.50 99 LYS A O 1
ATOM 835 N N . GLU A 1 100 ? 2.289 0.171 1.544 1.00 92.31 100 GLU A N 1
ATOM 836 C CA . GLU A 1 100 ? 1.911 1.563 1.298 1.00 92.31 100 GLU A CA 1
ATOM 837 C C . GLU A 1 100 ? 0.413 1.791 1.540 1.00 92.31 100 GLU A C 1
ATOM 839 O O . GLU A 1 100 ? 0.036 2.658 2.323 1.00 92.31 100 GLU A O 1
ATOM 844 N N . ALA A 1 101 ? -0.447 0.932 0.978 1.00 92.81 101 ALA A N 1
ATOM 845 C CA . ALA A 1 101 ? -1.891 1.013 1.188 1.00 92.81 101 ALA A CA 1
ATOM 846 C C . ALA A 1 101 ? -2.275 0.923 2.672 1.00 92.81 101 ALA A C 1
ATOM 848 O O . ALA A 1 101 ? -3.162 1.642 3.128 1.00 92.81 101 ALA A O 1
ATOM 849 N N . LYS A 1 102 ? -1.606 0.049 3.441 1.00 95.06 102 LYS A N 1
ATOM 850 C CA . LYS A 1 102 ? -1.845 -0.063 4.883 1.00 95.06 102 LYS A CA 1
ATOM 851 C C . LYS A 1 102 ? -1.442 1.212 5.609 1.00 95.06 102 LYS A C 1
ATOM 853 O O . LYS A 1 102 ? -2.141 1.591 6.538 1.00 95.06 102 LYS A O 1
ATOM 858 N N . GLU A 1 103 ? -0.306 1.815 5.271 1.00 94.38 103 GLU A N 1
ATOM 859 C CA . GLU A 1 103 ? 0.188 3.027 5.939 1.00 94.38 103 GLU A CA 1
ATOM 860 C C . GLU A 1 103 ? -0.766 4.204 5.721 1.00 94.38 103 GLU A C 1
ATOM 862 O O . GLU A 1 103 ? -1.181 4.822 6.700 1.00 94.38 103 GLU A O 1
ATOM 867 N N . ILE A 1 104 ? -1.198 4.417 4.476 1.00 92.81 104 ILE A N 1
ATOM 868 C CA . ILE A 1 104 ? -2.135 5.485 4.105 1.00 92.81 104 ILE A CA 1
ATOM 869 C C . ILE A 1 104 ? -3.483 5.292 4.808 1.00 92.81 104 ILE A C 1
ATOM 871 O O . ILE A 1 104 ? -3.896 6.149 5.580 1.00 92.81 104 ILE A O 1
ATOM 875 N N . ILE A 1 105 ? -4.115 4.120 4.660 1.00 91.94 105 ILE A N 1
ATOM 876 C CA . ILE A 1 105 ? -5.433 3.867 5.268 1.00 91.94 105 ILE A CA 1
ATOM 877 C C . ILE A 1 105 ? -5.377 3.917 6.803 1.00 91.94 105 ILE A C 1
ATOM 879 O O . ILE A 1 105 ? -6.323 4.364 7.447 1.00 91.94 105 ILE A O 1
ATOM 883 N N . SER A 1 106 ? -4.278 3.458 7.410 1.00 94.25 106 SER A N 1
ATOM 884 C CA . SER A 1 106 ? -4.087 3.545 8.865 1.00 94.25 106 SER A CA 1
ATOM 885 C C . SER A 1 106 ? -4.079 5.005 9.312 1.00 94.25 106 SER A C 1
ATOM 887 O O . SER A 1 106 ? -4.815 5.353 10.231 1.00 94.25 106 SER A O 1
ATOM 889 N N . SER A 1 107 ? -3.323 5.859 8.612 1.00 93.12 107 SER A N 1
ATOM 890 C CA . SER A 1 107 ? -3.284 7.298 8.880 1.00 93.12 107 SER A CA 1
ATOM 891 C C . SER A 1 107 ? -4.659 7.945 8.699 1.00 93.12 107 SER A C 1
ATOM 893 O O . SER A 1 107 ? -5.101 8.679 9.581 1.00 93.12 107 SER A O 1
ATOM 895 N N . ASP A 1 108 ? -5.362 7.624 7.611 1.00 91.19 108 ASP A N 1
ATOM 896 C CA . ASP A 1 108 ? -6.667 8.213 7.285 1.00 91.19 108 ASP A CA 1
ATOM 897 C C . ASP A 1 108 ? -7.753 7.830 8.304 1.00 91.19 108 ASP A C 1
ATOM 899 O O . ASP A 1 108 ? -8.589 8.649 8.681 1.00 91.19 108 ASP A O 1
ATOM 903 N N . TRP A 1 109 ? -7.748 6.583 8.786 1.00 90.44 109 TRP A N 1
ATOM 904 C CA . TRP A 1 109 ? -8.733 6.090 9.761 1.00 90.44 109 TRP A CA 1
ATOM 905 C C . TRP A 1 109 ? -8.311 6.299 11.222 1.00 90.44 109 TRP A C 1
ATOM 907 O O . TRP A 1 109 ? -9.078 5.991 12.144 1.00 90.44 109 TRP A O 1
ATOM 917 N N . GLY A 1 110 ? -7.096 6.800 11.463 1.00 90.69 110 GLY A N 1
ATOM 918 C CA . GLY A 1 110 ? -6.512 6.932 12.797 1.00 90.69 110 GLY A CA 1
ATOM 919 C C . GLY A 1 110 ? -6.313 5.586 13.501 1.00 90.69 110 GLY A C 1
ATOM 920 O O . GLY A 1 110 ? -6.507 5.500 14.720 1.00 90.69 110 GLY A O 1
ATOM 921 N N . CYS A 1 111 ? -6.009 4.544 12.726 1.00 85.88 111 CYS A N 1
ATOM 922 C CA . CYS A 1 111 ? -5.476 3.272 13.200 1.00 85.88 111 CYS A CA 1
ATOM 923 C C . CYS A 1 111 ? -3.939 3.365 13.303 1.00 85.88 111 CYS A C 1
ATOM 925 O O . CYS A 1 111 ? -3.383 2.556 14.067 1.00 85.88 111 CYS A O 1
#

Organism: Trieres chinensis (NCBI:txid1514140)

Sequence (111 aa):
ADDKGKLHHKLQSTMHQQEMWNGGKKDHRFNENTGYPDGMPPQRDHAKILQLPIDLEEREKNVKCAWLRKQFKLLVKKYHPDKYKGNKKRASRKFKEVKEAKEIISSDWGC

pLDDT: mean 80.37, std 14.77, range [47.53, 96.38]